Protein AF-A0A9E0KED0-F1 (afdb_monomer_lite)

Secondary structure (DSSP, 8-state):
-PPPPHHHHHHHHHHHHHHIIIIITT---SSHHHHHHHHHHHHHHHHHT--BGGGTSB-HHHHHHHHHHHT-

Sequence (72 aa):
SRAGN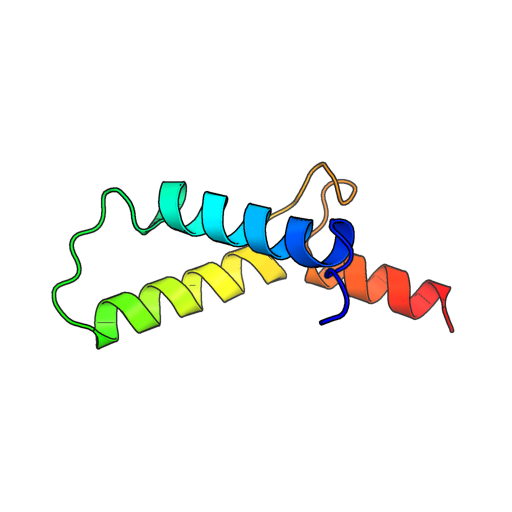CWDNAAMESFFRSLKSERVYLTHYRSYEEARTDVFDYTRFYNHQRRHSTLGYVTPVEYERRRLVLSA

Radius of gyration: 14.89 Å; chains: 1; bounding box: 33×31×34 Å

Foldseek 3Di:
DPDPDPVVCPVVVVLVVCCCVPPNVPDDDPDPVRVVVSSVVVVCCQQQPAFDVVLVRDHVVVSVVVVVVVVD

pLDDT: mean 88.66, std 13.36, range [48.03, 98.19]

Structure (mmCIF, N/CA/C/O backbone):
data_AF-A0A9E0KED0-F1
#
_entry.id   AF-A0A9E0KED0-F1
#
loop_
_atom_site.group_PDB
_atom_site.id
_atom_site.type_symbol
_atom_site.label_atom_id
_atom_site.label_alt_id
_atom_site.label_comp_id
_atom_site.label_asym_id
_atom_site.label_entity_id
_atom_site.label_seq_id
_atom_site.pdbx_PDB_ins_code
_atom_site.Cartn_x
_atom_site.Cartn_y
_atom_site.Cartn_z
_atom_site.occupancy
_atom_site.B_iso_or_equiv
_atom_site.auth_seq_id
_atom_site.auth_comp_id
_atom_site.auth_asym_id
_atom_site.auth_atom_id
_atom_site.pdbx_PDB_model_num
ATOM 1 N N . SER A 1 1 ? 16.569 -23.431 12.029 1.00 54.72 1 SER A N 1
ATOM 2 C CA . SER A 1 1 ? 15.798 -22.302 11.473 1.00 54.72 1 SER A CA 1
ATOM 3 C C . SER A 1 1 ? 16.674 -21.590 10.464 1.00 54.72 1 SER A C 1
ATOM 5 O O . SER A 1 1 ? 17.709 -21.075 10.864 1.00 54.72 1 SER A O 1
ATOM 7 N N . ARG A 1 2 ? 16.384 -21.670 9.157 1.00 48.03 2 ARG A N 1
ATOM 8 C CA . ARG A 1 2 ? 17.210 -20.968 8.160 1.00 48.03 2 ARG A CA 1
ATOM 9 C C . ARG A 1 2 ? 16.988 -19.472 8.362 1.00 48.03 2 ARG A C 1
ATOM 11 O O . ARG A 1 2 ? 15.843 -19.037 8.316 1.00 48.03 2 ARG A O 1
ATOM 18 N N . ALA A 1 3 ? 18.050 -18.725 8.654 1.00 54.88 3 ALA A N 1
ATOM 19 C CA . ALA A 1 3 ? 17.994 -17.270 8.656 1.00 54.88 3 ALA A CA 1
ATOM 20 C C . ALA A 1 3 ? 17.440 -16.836 7.292 1.00 54.88 3 ALA A C 1
ATOM 22 O O . ALA A 1 3 ? 18.015 -17.187 6.259 1.00 54.88 3 ALA A O 1
ATOM 23 N N . GLY A 1 4 ? 16.271 -16.192 7.288 1.00 57.25 4 GLY A N 1
ATOM 24 C CA . GLY A 1 4 ? 15.669 -15.670 6.067 1.00 57.25 4 GLY A CA 1
ATOM 25 C C . GLY A 1 4 ? 16.661 -14.735 5.390 1.00 57.25 4 GLY A C 1
ATOM 26 O O . GLY A 1 4 ? 17.331 -13.947 6.058 1.00 57.25 4 GLY A O 1
ATOM 27 N N . ASN A 1 5 ? 16.805 -14.867 4.075 1.00 60.84 5 ASN A N 1
ATOM 28 C CA . ASN A 1 5 ? 17.668 -13.992 3.298 1.00 60.84 5 ASN A CA 1
ATOM 29 C C . ASN A 1 5 ? 17.170 -12.548 3.496 1.00 60.84 5 ASN A C 1
ATOM 31 O O . ASN A 1 5 ? 15.997 -12.280 3.255 1.00 60.84 5 ASN A O 1
ATOM 35 N N . CYS A 1 6 ? 18.009 -11.627 3.976 1.00 56.12 6 CYS A N 1
ATOM 36 C CA . CYS A 1 6 ? 17.593 -10.253 4.305 1.00 56.12 6 CYS A CA 1
ATOM 37 C C . CYS A 1 6 ? 16.972 -9.515 3.104 1.00 56.12 6 CYS A C 1
ATOM 39 O O . CYS A 1 6 ? 16.115 -8.650 3.270 1.00 56.12 6 CYS A O 1
ATOM 41 N N . TRP A 1 7 ? 17.346 -9.919 1.890 1.00 55.81 7 TRP A N 1
ATOM 42 C CA . TRP A 1 7 ? 16.772 -9.433 0.638 1.00 55.81 7 TRP A CA 1
ATOM 43 C C . TRP A 1 7 ? 15.320 -9.872 0.409 1.00 55.81 7 TRP A C 1
ATOM 45 O O . TRP A 1 7 ? 14.572 -9.146 -0.240 1.00 55.81 7 TRP A O 1
ATOM 55 N N . ASP A 1 8 ? 14.912 -11.018 0.959 1.00 63.41 8 ASP A N 1
ATOM 56 C CA . ASP A 1 8 ? 13.545 -11.547 0.848 1.00 63.41 8 ASP A CA 1
ATOM 57 C C . ASP A 1 8 ? 12.559 -10.696 1.665 1.00 63.41 8 ASP A C 1
ATOM 59 O O . ASP A 1 8 ? 11.453 -10.390 1.224 1.00 63.41 8 ASP A O 1
ATOM 63 N N . ASN A 1 9 ? 13.004 -10.205 2.826 1.00 75.38 9 ASN A N 1
ATOM 64 C CA . ASN A 1 9 ? 12.176 -9.384 3.705 1.00 75.38 9 ASN A CA 1
ATOM 65 C C . ASN A 1 9 ? 12.168 -7.891 3.325 1.00 75.38 9 ASN A C 1
ATOM 67 O O . ASN A 1 9 ? 11.203 -7.193 3.625 1.00 75.38 9 ASN A O 1
ATOM 71 N N . ALA A 1 10 ? 13.191 -7.390 2.624 1.00 82.69 10 ALA A N 1
ATOM 72 C CA . ALA A 1 10 ? 13.346 -5.959 2.339 1.00 82.69 10 ALA A CA 1
ATOM 73 C C . ALA A 1 10 ? 12.161 -5.341 1.563 1.00 82.69 10 ALA A C 1
ATOM 75 O O . ALA A 1 10 ? 11.765 -4.197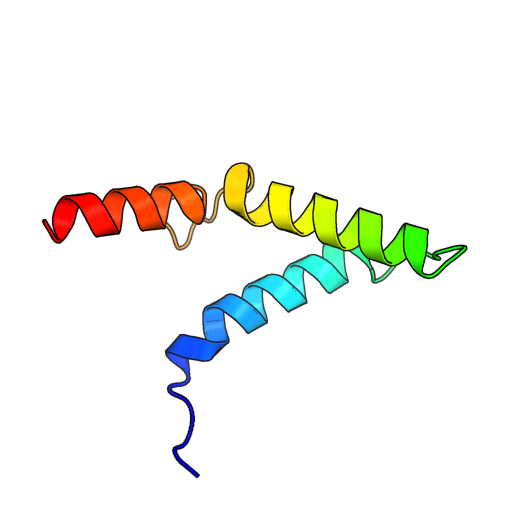 1.819 1.00 82.69 10 ALA A O 1
ATOM 76 N N . ALA A 1 11 ? 11.568 -6.093 0.628 1.00 83.38 11 ALA A N 1
ATOM 77 C CA . ALA A 1 11 ? 10.382 -5.654 -0.110 1.00 83.38 11 ALA A CA 1
ATOM 78 C C . ALA A 1 11 ? 9.156 -5.542 0.812 1.00 83.38 11 ALA A C 1
ATOM 80 O O . ALA A 1 11 ? 8.444 -4.535 0.784 1.00 83.38 11 ALA A O 1
ATOM 81 N N . MET A 1 12 ? 8.959 -6.538 1.680 1.00 89.06 12 MET A N 1
ATOM 82 C CA . MET A 1 12 ? 7.873 -6.555 2.661 1.00 89.06 12 MET A CA 1
ATOM 83 C C . MET A 1 12 ? 8.036 -5.453 3.710 1.00 89.06 12 MET A C 1
ATOM 85 O O . MET A 1 12 ? 7.074 -4.752 4.022 1.00 89.06 12 MET A O 1
ATOM 89 N N . GLU A 1 13 ? 9.251 -5.226 4.208 1.00 91.94 13 GLU A N 1
ATOM 90 C CA . GLU A 1 13 ? 9.551 -4.135 5.141 1.00 91.94 13 GLU A CA 1
ATOM 91 C C . GLU A 1 13 ? 9.253 -2.767 4.523 1.00 91.94 13 GLU A C 1
ATOM 93 O O . GLU A 1 13 ? 8.616 -1.921 5.156 1.00 91.94 13 GLU A O 1
ATOM 98 N N . SER A 1 14 ? 9.646 -2.563 3.263 1.00 92.00 14 SER A N 1
ATOM 99 C CA . SER A 1 14 ? 9.362 -1.328 2.527 1.00 92.00 14 SER A CA 1
ATO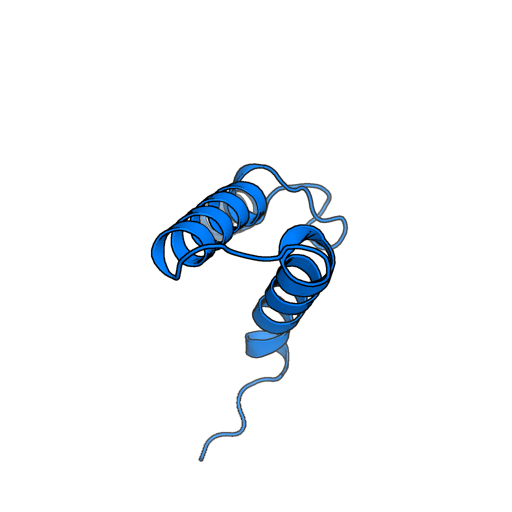M 100 C C . SER A 1 14 ? 7.859 -1.113 2.333 1.00 92.00 14 SER A C 1
ATOM 102 O O . SER A 1 14 ? 7.363 -0.004 2.549 1.00 92.00 14 SER A O 1
ATOM 104 N N . PHE A 1 15 ? 7.119 -2.167 1.977 1.00 93.69 15 PHE A N 1
ATOM 105 C CA . PHE A 1 15 ? 5.664 -2.122 1.849 1.00 93.69 15 PHE A CA 1
ATOM 106 C C . PHE A 1 15 ? 4.989 -1.747 3.174 1.00 93.69 15 PHE A C 1
ATOM 108 O O . PHE A 1 15 ? 4.237 -0.773 3.228 1.00 93.69 15 PHE A O 1
ATOM 115 N N . PHE A 1 16 ? 5.287 -2.468 4.261 1.00 94.50 16 PHE A N 1
ATOM 116 C CA . PHE A 1 16 ? 4.648 -2.226 5.555 1.00 94.50 16 PHE A CA 1
ATOM 117 C C . PHE A 1 16 ? 5.016 -0.875 6.155 1.00 94.50 16 PHE A C 1
ATOM 119 O O . PHE A 1 16 ? 4.179 -0.265 6.823 1.00 94.50 16 PHE A O 1
ATOM 126 N N . ARG A 1 17 ? 6.237 -0.386 5.914 1.00 95.31 17 ARG A N 1
ATOM 127 C CA . ARG A 1 17 ? 6.627 0.970 6.301 1.00 95.31 17 ARG A CA 1
ATOM 128 C C . ARG A 1 17 ? 5.732 2.002 5.616 1.00 95.31 17 ARG A C 1
ATOM 130 O O . ARG A 1 17 ? 5.136 2.815 6.316 1.00 95.31 17 ARG A O 1
ATOM 137 N N . SER A 1 18 ? 5.599 1.925 4.290 1.00 95.31 18 SER A N 1
ATOM 138 C CA . SER A 1 18 ? 4.754 2.830 3.499 1.00 95.31 18 SER A CA 1
ATOM 139 C C . SER A 1 18 ? 3.276 2.748 3.879 1.00 95.31 18 SER A C 1
ATOM 141 O O . SER A 1 18 ? 2.661 3.779 4.142 1.00 95.31 18 SER A O 1
ATOM 143 N N . LEU A 1 19 ? 2.717 1.537 3.988 1.00 96.44 19 LEU A N 1
ATOM 144 C CA . LEU A 1 19 ? 1.325 1.326 4.400 1.00 96.44 19 LEU A CA 1
ATOM 145 C C . LEU A 1 19 ? 1.044 1.993 5.750 1.00 96.44 19 LEU A C 1
ATOM 147 O O . LEU A 1 19 ? 0.071 2.734 5.897 1.00 96.44 19 LEU A O 1
ATOM 151 N N . LYS A 1 20 ? 1.918 1.763 6.737 1.00 95.06 20 LYS A N 1
ATOM 152 C CA . LYS A 1 20 ? 1.742 2.343 8.067 1.00 95.06 20 LYS A CA 1
ATOM 153 C C . LYS A 1 20 ? 1.823 3.863 8.031 1.00 95.06 20 LYS A C 1
ATOM 155 O O . LYS A 1 20 ? 0.937 4.505 8.579 1.00 95.06 20 LYS A O 1
ATOM 160 N N . SER A 1 21 ? 2.837 4.436 7.382 1.00 96.19 21 SER A N 1
ATOM 161 C CA . SER A 1 21 ? 3.028 5.891 7.374 1.00 96.19 21 SER A CA 1
ATOM 162 C C . SER A 1 21 ? 1.971 6.644 6.570 1.00 96.19 21 SER A C 1
ATOM 164 O O . SER A 1 21 ? 1.605 7.751 6.943 1.00 96.19 21 SER A O 1
ATOM 166 N N . GLU A 1 22 ? 1.502 6.073 5.461 1.00 94.31 22 GLU A N 1
ATOM 167 C CA . GLU A 1 22 ? 0.665 6.795 4.497 1.00 94.31 22 GLU A CA 1
ATOM 168 C C . GLU A 1 22 ? -0.831 6.540 4.676 1.00 94.31 22 GLU A C 1
ATOM 170 O O . GLU A 1 22 ? -1.632 7.372 4.257 1.00 94.31 22 GLU A O 1
ATOM 175 N N . ARG A 1 23 ? -1.219 5.401 5.267 1.00 92.88 23 ARG A N 1
ATOM 176 C CA . ARG A 1 23 ? -2.633 5.040 5.456 1.00 92.88 23 ARG A CA 1
ATOM 177 C C . ARG A 1 23 ? -3.028 4.817 6.899 1.00 92.88 23 ARG A C 1
ATOM 179 O O . ARG A 1 23 ? -4.073 5.304 7.294 1.00 92.88 23 ARG A O 1
ATOM 186 N N . VAL A 1 24 ? -2.220 4.125 7.698 1.00 93.44 24 VAL A N 1
ATOM 187 C CA . VAL A 1 24 ? -2.676 3.656 9.021 1.00 93.44 24 VAL A CA 1
ATOM 188 C C . VAL A 1 24 ? -2.402 4.666 10.140 1.00 93.44 24 VAL A C 1
ATOM 190 O O . VAL A 1 24 ? -3.233 4.827 11.023 1.00 93.44 24 VAL A O 1
ATOM 193 N N . TYR A 1 25 ? -1.260 5.362 10.126 1.00 92.94 25 TYR A N 1
ATOM 194 C CA . TYR A 1 25 ? -0.766 6.118 11.289 1.00 92.94 25 TYR A CA 1
ATOM 195 C C . TYR A 1 25 ? -1.706 7.236 11.772 1.00 92.94 25 TYR A C 1
ATOM 197 O O . TYR A 1 25 ? -1.758 7.508 12.967 1.00 92.94 25 TYR A O 1
ATOM 205 N N . LEU A 1 26 ? -2.458 7.866 10.866 1.00 92.50 26 LEU A N 1
ATOM 206 C CA . LEU A 1 26 ? -3.392 8.957 11.183 1.00 92.50 26 LEU A CA 1
ATOM 207 C C . LEU A 1 26 ? -4.858 8.601 10.896 1.00 92.50 26 LEU A C 1
ATOM 209 O O . LEU A 1 26 ? -5.715 9.483 10.909 1.00 92.50 26 LEU A O 1
ATOM 213 N N . THR A 1 27 ? -5.156 7.326 10.642 1.00 94.25 27 THR A N 1
ATOM 214 C CA . THR A 1 27 ? -6.514 6.875 10.328 1.00 94.25 27 THR A CA 1
ATOM 215 C C . THR A 1 27 ? -7.113 6.145 11.515 1.00 94.25 27 THR A C 1
ATOM 217 O O . THR A 1 27 ? -6.564 5.159 12.002 1.00 94.25 27 THR A O 1
ATOM 220 N N . HIS A 1 28 ? -8.276 6.612 11.965 1.00 96.00 28 HIS A N 1
ATOM 221 C CA . HIS A 1 28 ? -9.062 5.913 12.971 1.00 96.00 28 HIS A CA 1
ATOM 222 C C . HIS A 1 28 ? -10.172 5.112 12.294 1.00 96.00 28 HIS A C 1
ATOM 224 O O . HIS A 1 28 ? -11.173 5.682 11.856 1.00 96.00 28 HIS A O 1
ATOM 230 N N . TYR A 1 29 ? -10.013 3.792 12.243 1.00 96.62 29 TYR A N 1
ATOM 231 C CA . TYR A 1 29 ? -11.021 2.921 11.651 1.00 96.62 29 TYR A CA 1
ATOM 232 C C . TYR A 1 29 ? -12.206 2.709 12.593 1.00 96.62 29 TYR A C 1
ATOM 234 O O . TYR A 1 29 ? -12.039 2.512 13.798 1.00 96.62 29 TYR A O 1
ATOM 242 N N . ARG A 1 30 ? -13.419 2.734 12.044 1.00 96.62 30 ARG A N 1
ATOM 243 C CA . ARG A 1 30 ? -14.666 2.509 12.796 1.00 96.62 30 ARG A CA 1
ATOM 244 C C . ARG A 1 30 ? -14.967 1.030 13.002 1.00 96.62 30 ARG A C 1
ATOM 246 O O . ARG A 1 30 ? -15.657 0.667 13.950 1.00 96.62 30 ARG A O 1
ATOM 253 N N . SER A 1 31 ? -14.464 0.182 12.110 1.00 97.94 31 SER A N 1
ATOM 254 C CA . SER A 1 31 ? -14.634 -1.265 12.164 1.00 97.94 31 SER A CA 1
ATOM 255 C C . SER A 1 31 ? -13.432 -1.984 11.559 1.00 97.94 31 SER A C 1
ATOM 257 O O . SER A 1 31 ? -12.651 -1.420 10.789 1.00 97.94 31 SER A O 1
ATOM 259 N N . TYR A 1 32 ? -13.305 -3.270 11.884 1.00 97.12 32 TYR A N 1
ATOM 260 C CA . TYR A 1 32 ? -12.309 -4.137 11.260 1.00 97.12 32 TYR A CA 1
ATOM 261 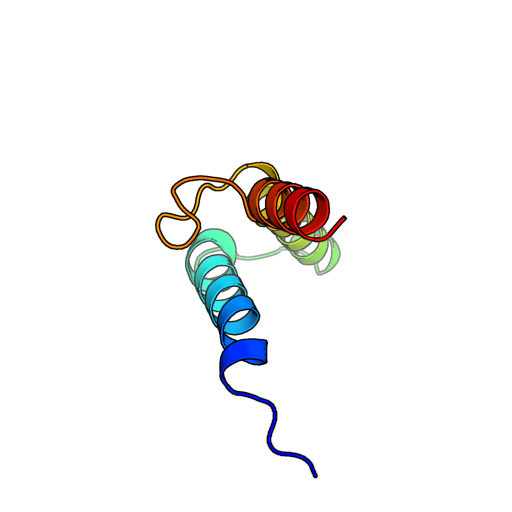C C . TYR A 1 32 ? -12.500 -4.236 9.737 1.00 97.12 32 TYR A C 1
ATOM 263 O O . TYR A 1 32 ? -11.525 -4.280 8.991 1.00 97.12 32 TYR A O 1
ATOM 271 N N . GLU A 1 33 ? -13.748 -4.251 9.265 1.00 98.19 33 GLU A N 1
ATOM 272 C CA . GLU A 1 33 ? -14.067 -4.346 7.836 1.00 98.19 33 GLU A CA 1
ATOM 273 C C . GLU A 1 33 ? -13.608 -3.108 7.058 1.00 98.19 33 GLU A C 1
ATOM 275 O O . GLU A 1 33 ? -13.091 -3.238 5.946 1.00 98.19 33 GLU A O 1
ATOM 280 N N . GLU A 1 34 ? -13.729 -1.922 7.660 1.00 97.62 34 GLU A N 1
ATOM 281 C CA . GLU A 1 34 ? -13.221 -0.672 7.090 1.00 97.62 34 GLU A CA 1
ATOM 282 C C . GLU A 1 34 ? -11.691 -0.714 6.972 1.00 97.62 34 GLU A C 1
ATOM 284 O O . GLU A 1 34 ? -11.151 -0.494 5.887 1.00 97.62 34 GLU A O 1
ATOM 289 N N . ALA A 1 35 ? -10.997 -1.110 8.046 1.00 96.56 35 ALA A N 1
ATOM 290 C CA . ALA A 1 35 ? -9.542 -1.264 8.043 1.00 96.56 35 ALA A CA 1
ATOM 291 C C . ALA A 1 35 ? -9.068 -2.282 6.996 1.00 96.56 35 ALA A C 1
ATOM 293 O O . ALA A 1 35 ? -8.135 -2.027 6.235 1.00 96.56 35 ALA A O 1
ATOM 294 N N . ARG A 1 36 ? -9.733 -3.439 6.919 1.00 97.19 36 ARG A N 1
ATOM 295 C CA . ARG A 1 36 ? -9.422 -4.486 5.940 1.00 97.19 36 ARG A CA 1
ATOM 296 C C . ARG A 1 36 ? -9.597 -3.983 4.507 1.00 97.19 36 ARG A C 1
ATOM 298 O O . ARG A 1 36 ? -8.764 -4.292 3.656 1.00 97.19 36 ARG A O 1
ATOM 305 N N . THR A 1 37 ? -10.665 -3.235 4.242 1.00 97.50 37 THR A N 1
ATOM 306 C CA . THR A 1 37 ? -10.947 -2.688 2.909 1.00 97.50 37 THR A CA 1
ATOM 307 C C . THR A 1 37 ? -9.902 -1.651 2.508 1.00 97.50 37 THR A C 1
ATOM 309 O O . THR A 1 37 ? -9.369 -1.738 1.404 1.00 97.50 37 THR A O 1
ATOM 312 N N . ASP A 1 38 ? -9.544 -0.730 3.407 1.00 96.69 38 ASP A N 1
ATOM 313 C CA . ASP A 1 38 ? -8.512 0.282 3.144 1.00 96.69 38 ASP A CA 1
ATOM 314 C C . ASP A 1 38 ? -7.132 -0.351 2.900 1.00 96.69 38 ASP A C 1
ATOM 316 O O . ASP A 1 38 ? -6.454 -0.011 1.930 1.00 96.69 38 ASP A O 1
ATOM 320 N N . VAL A 1 39 ? -6.739 -1.351 3.698 1.00 96.38 39 VAL A N 1
ATOM 321 C CA . VAL A 1 39 ? -5.479 -2.083 3.482 1.00 96.38 39 VAL A CA 1
ATOM 322 C C . VAL A 1 39 ? -5.483 -2.818 2.138 1.00 96.38 39 VAL A C 1
ATOM 324 O O . VAL A 1 39 ? -4.464 -2.833 1.439 1.00 96.38 39 VAL A O 1
ATOM 327 N N . PHE A 1 40 ? -6.610 -3.421 1.746 1.00 97.00 40 PHE A N 1
ATOM 328 C CA . PHE A 1 40 ? -6.729 -4.100 0.456 1.00 97.00 40 PHE A CA 1
ATOM 329 C C . PHE A 1 40 ? -6.621 -3.116 -0.716 1.00 97.00 40 PHE A C 1
ATOM 331 O O . PHE A 1 40 ? -5.859 -3.358 -1.657 1.00 97.00 40 PHE A O 1
ATOM 338 N N . ASP A 1 41 ? -7.323 -1.983 -0.638 1.00 97.62 41 ASP A N 1
ATOM 339 C CA . ASP A 1 41 ? -7.241 -0.917 -1.638 1.00 97.62 41 ASP A CA 1
ATOM 340 C C . ASP A 1 41 ? -5.810 -0.381 -1.760 1.00 97.62 41 ASP A C 1
ATOM 342 O O . ASP A 1 41 ? -5.250 -0.326 -2.860 1.00 97.62 41 ASP A O 1
ATOM 346 N N . TYR A 1 42 ? -5.160 -0.107 -0.626 1.00 97.19 42 TYR A N 1
ATOM 347 C CA . TYR A 1 42 ? -3.776 0.347 -0.616 1.00 97.19 42 TYR A CA 1
ATOM 348 C C . TYR A 1 42 ? -2.822 -0.681 -1.222 1.00 97.19 42 TYR A C 1
ATOM 350 O O . TYR A 1 42 ? -1.921 -0.315 -1.973 1.00 97.19 42 TYR A O 1
ATOM 358 N N . THR A 1 43 ? -3.026 -1.971 -0.951 1.00 96.62 43 THR A N 1
ATOM 359 C CA . THR A 1 43 ? -2.211 -3.047 -1.533 1.00 96.62 43 THR A CA 1
ATOM 360 C C . THR A 1 43 ? -2.336 -3.061 -3.056 1.00 96.62 43 THR A C 1
ATOM 362 O O . THR A 1 43 ? -1.332 -3.142 -3.769 1.00 96.62 43 THR A O 1
ATOM 365 N N . ARG A 1 44 ? -3.560 -2.911 -3.581 1.00 97.44 44 ARG A N 1
ATOM 366 C CA . ARG A 1 44 ? -3.803 -2.801 -5.025 1.00 97.44 44 ARG A CA 1
ATOM 367 C C . ARG A 1 44 ? -3.138 -1.554 -5.605 1.00 97.44 44 ARG A C 1
ATOM 369 O O . ARG A 1 44 ? -2.481 -1.644 -6.642 1.00 97.44 44 ARG A O 1
ATOM 376 N N . PHE A 1 45 ? -3.280 -0.405 -4.950 1.00 97.12 45 PHE A N 1
ATOM 377 C CA . PHE A 1 45 ? -2.621 0.839 -5.349 1.00 97.12 45 PHE A CA 1
ATOM 378 C C . PHE A 1 45 ? -1.093 0.687 -5.390 1.00 97.12 45 PHE A C 1
ATOM 380 O O . PHE A 1 45 ? -0.467 1.014 -6.399 1.00 97.12 45 PHE A O 1
ATOM 387 N N . TYR A 1 46 ? -0.496 0.141 -4.331 1.00 96.50 46 TYR A N 1
ATOM 388 C CA . TYR A 1 46 ? 0.947 -0.037 -4.210 1.00 96.50 46 TYR A CA 1
ATOM 389 C C . TYR A 1 46 ? 1.498 -0.915 -5.338 1.00 96.50 46 TYR A C 1
ATOM 391 O O . TYR A 1 46 ? 2.453 -0.538 -6.008 1.00 96.50 46 TYR A O 1
ATOM 399 N N . ASN A 1 47 ? 0.849 -2.048 -5.614 1.00 95.94 47 ASN A N 1
ATOM 400 C CA . ASN A 1 47 ? 1.338 -3.005 -6.605 1.00 95.94 47 ASN A CA 1
ATOM 401 C C . ASN A 1 47 ? 1.073 -2.589 -8.060 1.00 95.94 47 ASN A C 1
ATOM 403 O O . ASN A 1 47 ? 1.882 -2.897 -8.937 1.00 95.94 47 ASN A O 1
ATOM 407 N N . HIS A 1 48 ? -0.035 -1.894 -8.336 1.00 96.62 48 HIS A N 1
ATOM 408 C CA . HIS A 1 48 ? -0.469 -1.618 -9.712 1.00 96.62 48 HIS A CA 1
ATOM 409 C C . HIS A 1 48 ? -0.306 -0.169 -10.165 1.00 96.62 48 HIS A C 1
ATOM 411 O O . HIS A 1 48 ? -0.354 0.078 -11.367 1.00 96.62 48 HIS A O 1
ATOM 417 N N . GLN A 1 49 ? -0.151 0.787 -9.249 1.00 96.50 49 GLN A N 1
ATOM 418 C CA . GLN A 1 49 ? -0.171 2.215 -9.587 1.00 96.50 49 GLN A CA 1
ATOM 419 C C . GLN A 1 49 ? 1.049 2.970 -9.057 1.00 96.50 49 GLN A C 1
ATOM 421 O O . GLN A 1 49 ? 1.570 3.851 -9.744 1.00 96.50 49 GLN A O 1
ATOM 426 N N . ARG A 1 50 ? 1.545 2.625 -7.864 1.00 95.31 50 ARG A N 1
ATOM 427 C CA . ARG A 1 50 ? 2.711 3.291 -7.280 1.00 95.31 50 ARG A CA 1
ATOM 428 C C . ARG A 1 50 ? 3.983 2.954 -8.052 1.00 95.31 50 ARG A C 1
ATOM 430 O O . ARG A 1 50 ? 4.338 1.793 -8.221 1.00 95.31 50 ARG A O 1
ATOM 437 N N . ARG A 1 51 ? 4.707 3.988 -8.479 1.00 95.12 51 ARG A N 1
ATOM 438 C CA . ARG A 1 51 ? 6.030 3.854 -9.100 1.00 95.12 51 ARG A CA 1
ATOM 439 C C . ARG A 1 51 ? 7.119 3.907 -8.036 1.00 95.12 51 ARG A C 1
ATOM 441 O O . ARG A 1 51 ? 7.076 4.759 -7.151 1.00 95.12 51 ARG A O 1
ATOM 448 N N . HIS A 1 52 ? 8.111 3.033 -8.158 1.00 92.56 52 HIS A N 1
ATOM 449 C CA . HIS A 1 52 ? 9.246 2.966 -7.239 1.00 92.56 52 HIS A CA 1
ATOM 450 C C . HIS A 1 52 ? 10.537 3.336 -7.962 1.00 92.56 52 HIS A C 1
ATOM 452 O O . HIS A 1 52 ? 10.880 2.730 -8.976 1.00 92.56 52 HIS A O 1
ATOM 458 N N . SER A 1 53 ? 11.280 4.311 -7.435 1.00 92.00 53 SER A N 1
ATOM 459 C CA . SER A 1 53 ? 12.574 4.725 -7.997 1.00 92.00 53 SER A CA 1
ATOM 460 C C . SER A 1 53 ? 13.582 3.573 -8.019 1.00 92.00 53 SER A C 1
ATOM 462 O O . SER A 1 53 ? 14.287 3.395 -9.008 1.00 92.00 53 SER A O 1
ATOM 464 N N . THR A 1 54 ? 13.573 2.727 -6.986 1.00 89.38 54 THR A N 1
ATOM 465 C CA . THR A 1 54 ? 14.398 1.511 -6.888 1.00 89.38 54 THR A CA 1
ATOM 466 C C . THR A 1 54 ? 14.066 0.452 -7.938 1.00 89.38 54 THR A C 1
ATOM 468 O O . THR A 1 54 ? 14.908 -0.390 -8.224 1.00 89.38 54 THR A O 1
ATOM 471 N N . LEU A 1 55 ? 12.872 0.502 -8.538 1.00 91.44 55 LEU A N 1
ATOM 472 C CA . LEU A 1 55 ? 12.453 -0.395 -9.618 1.00 91.44 55 LEU A CA 1
ATOM 473 C C . LEU A 1 55 ? 12.615 0.243 -11.008 1.00 91.44 55 LEU A C 1
ATOM 475 O O . LEU A 1 55 ? 12.120 -0.301 -11.987 1.00 91.44 55 LEU A O 1
ATOM 479 N N . GLY A 1 56 ? 13.269 1.405 -11.125 1.00 93.69 56 GLY A N 1
ATOM 480 C CA . GLY A 1 56 ? 13.372 2.129 -12.397 1.00 93.69 56 GLY A CA 1
ATOM 481 C C . GLY A 1 56 ? 12.099 2.899 -12.756 1.00 93.69 56 GLY A C 1
ATOM 482 O O . GLY A 1 56 ? 11.734 2.991 -13.924 1.00 93.69 56 GLY A O 1
ATOM 483 N N . TYR A 1 57 ? 11.411 3.442 -11.746 1.00 94.38 57 TYR A N 1
ATOM 484 C CA . TYR A 1 57 ? 10.182 4.233 -11.885 1.00 94.38 57 TYR A CA 1
ATOM 485 C C . TYR A 1 57 ? 9.004 3.481 -12.517 1.00 94.38 57 TYR A C 1
ATOM 487 O O . TYR A 1 57 ? 8.135 4.081 -13.152 1.00 94.38 57 TYR A O 1
ATOM 495 N N . VAL A 1 58 ? 8.923 2.173 -12.277 1.00 95.81 58 VAL A N 1
ATOM 496 C CA . VAL A 1 58 ? 7.755 1.356 -12.628 1.00 95.81 58 VAL A CA 1
ATOM 497 C C . VAL A 1 58 ? 7.086 0.779 -11.391 1.00 95.81 58 VAL A C 1
ATOM 499 O O . VAL A 1 58 ? 7.579 0.929 -10.270 1.00 95.81 58 VAL A O 1
ATOM 502 N N . THR A 1 59 ? 5.918 0.179 -11.595 1.00 96.44 59 THR A N 1
ATOM 503 C CA . THR A 1 59 ? 5.159 -0.467 -10.525 1.00 96.44 59 THR A CA 1
ATOM 504 C C . THR A 1 59 ? 5.743 -1.845 -10.209 1.00 96.44 59 THR A C 1
ATOM 506 O O . THR A 1 59 ? 6.401 -2.434 -11.073 1.00 96.44 59 THR A O 1
ATOM 509 N N . PRO A 1 60 ? 5.507 -2.391 -9.003 1.00 95.06 60 PRO A N 1
ATOM 510 C CA . PRO A 1 60 ? 5.951 -3.737 -8.647 1.00 95.06 60 PRO A CA 1
ATOM 511 C C . PRO A 1 60 ? 5.488 -4.802 -9.650 1.00 95.06 60 PRO A C 1
ATOM 513 O O . PRO A 1 60 ? 6.283 -5.637 -10.076 1.00 95.06 60 PRO A O 1
ATOM 516 N N . VAL A 1 61 ? 4.233 -4.721 -10.104 1.00 95.62 61 VAL A N 1
ATOM 517 C CA . VAL A 1 61 ? 3.682 -5.655 -11.099 1.00 95.62 61 VAL A CA 1
ATOM 518 C C . VAL A 1 61 ? 4.374 -5.517 -12.454 1.00 95.62 61 VAL A C 1
ATOM 520 O O . VAL A 1 61 ? 4.694 -6.522 -13.083 1.00 95.62 61 VAL A O 1
ATOM 523 N N . GLU A 1 62 ? 4.631 -4.291 -12.912 1.00 95.62 62 GLU A N 1
ATOM 524 C CA . GLU A 1 62 ? 5.339 -4.061 -14.176 1.00 95.62 62 GLU A CA 1
ATOM 525 C C . GLU A 1 62 ? 6.787 -4.550 -14.109 1.00 95.62 62 GLU A C 1
ATOM 527 O O . GLU A 1 62 ? 7.289 -5.149 -15.060 1.00 95.62 62 GLU A O 1
ATOM 532 N N . TYR A 1 63 ? 7.454 -4.329 -12.976 1.00 94.38 63 TYR A N 1
ATOM 533 C CA . TYR A 1 63 ? 8.800 -4.830 -12.733 1.00 94.38 63 TYR A CA 1
ATOM 534 C C . TYR A 1 63 ? 8.847 -6.361 -12.813 1.00 94.38 63 TYR A C 1
ATOM 536 O O . TYR A 1 63 ? 9.680 -6.917 -13.531 1.00 94.38 63 TYR A O 1
ATOM 544 N N . GLU A 1 64 ? 7.918 -7.050 -12.145 1.00 92.38 64 GLU A N 1
ATOM 545 C CA . GLU A 1 64 ? 7.858 -8.511 -12.171 1.00 92.38 64 GLU A CA 1
ATOM 546 C C . GLU A 1 64 ? 7.516 -9.055 -13.564 1.00 92.38 64 GLU A C 1
ATOM 548 O O . GLU A 1 64 ? 8.172 -9.985 -14.032 1.00 92.38 64 GLU A O 1
ATOM 553 N N . ARG A 1 65 ? 6.578 -8.424 -14.286 1.00 94.06 65 ARG A N 1
ATOM 554 C CA . ARG A 1 65 ? 6.274 -8.773 -15.685 1.00 94.06 65 ARG A CA 1
ATOM 555 C C . ARG A 1 65 ? 7.505 -8.677 -16.583 1.00 94.06 65 ARG A C 1
ATOM 557 O O . ARG A 1 65 ? 7.777 -9.605 -17.339 1.00 94.06 65 ARG A O 1
ATOM 564 N N . ARG A 1 66 ? 8.272 -7.585 -16.486 1.00 93.88 66 ARG A N 1
ATOM 565 C CA . ARG A 1 66 ? 9.517 -7.410 -17.255 1.00 93.88 66 ARG A CA 1
ATOM 566 C C . ARG A 1 66 ? 10.558 -8.459 -16.884 1.00 93.88 66 ARG A C 1
ATOM 568 O O . ARG A 1 66 ? 11.217 -8.990 -17.772 1.00 93.88 66 ARG A O 1
ATOM 575 N N . ARG A 1 67 ? 10.682 -8.786 -15.593 1.00 89.75 67 ARG A N 1
ATOM 576 C CA . ARG A 1 67 ? 11.605 -9.825 -15.118 1.00 89.75 67 ARG A CA 1
ATOM 577 C C . ARG A 1 67 ? 11.253 -11.198 -15.689 1.00 89.75 67 ARG A C 1
ATOM 579 O O .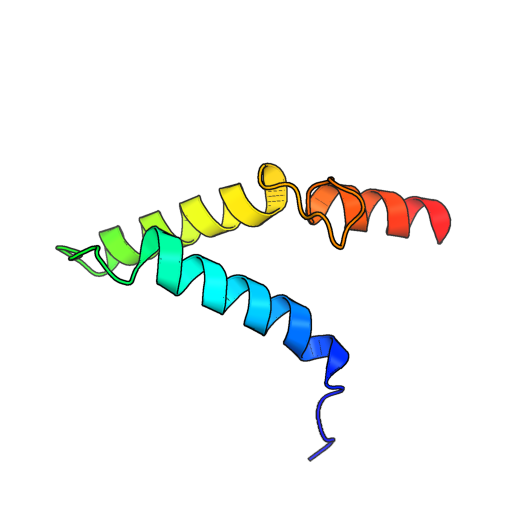 ARG A 1 67 ? 12.153 -11.898 -16.131 1.00 89.75 67 ARG A O 1
ATOM 586 N N . LEU A 1 68 ? 9.967 -11.554 -15.707 1.00 87.69 68 LEU A N 1
ATOM 587 C CA . LEU A 1 68 ? 9.491 -12.835 -16.236 1.00 87.69 68 LEU A CA 1
ATOM 588 C C . LEU A 1 68 ? 9.745 -12.971 -17.743 1.00 87.69 68 LEU A C 1
ATOM 590 O O . LEU A 1 68 ? 10.205 -14.021 -18.180 1.00 87.69 68 LEU A O 1
ATOM 594 N N . VAL A 1 69 ? 9.514 -11.905 -18.520 1.00 83.31 69 VAL A N 1
ATOM 595 C CA . VAL A 1 69 ? 9.793 -11.883 -19.970 1.00 83.31 69 VAL A CA 1
ATOM 596 C C . VAL A 1 69 ? 11.282 -12.063 -20.272 1.00 83.31 69 VAL A C 1
ATOM 598 O O . VAL A 1 69 ? 11.620 -12.710 -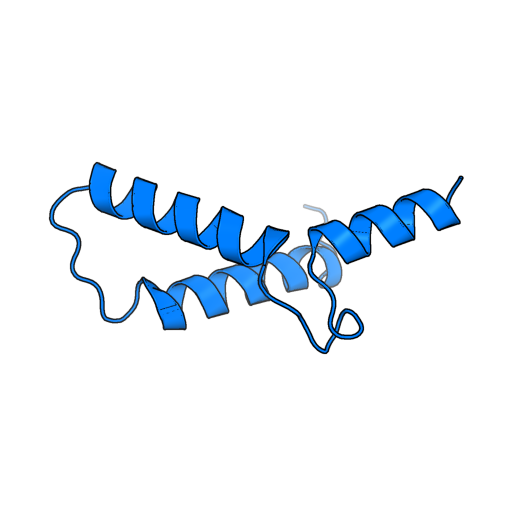21.250 1.00 83.31 69 VAL A O 1
ATOM 601 N N . LEU A 1 70 ? 12.173 -11.516 -19.442 1.00 74.38 70 LEU A N 1
ATOM 602 C CA . LEU A 1 70 ? 13.626 -11.652 -19.617 1.00 74.38 70 LEU A CA 1
ATOM 603 C C . LEU A 1 70 ? 14.177 -13.015 -19.167 1.00 74.38 70 LEU A C 1
ATOM 605 O O . LEU A 1 70 ? 15.325 -13.332 -19.464 1.00 74.38 70 LEU A O 1
ATOM 609 N N . SER A 1 71 ? 13.393 -13.787 -18.413 1.00 69.00 71 SER A N 1
ATOM 610 C CA . SER A 1 71 ? 13.760 -15.127 -17.937 1.00 69.00 71 SER A CA 1
ATOM 611 C C . SER A 1 71 ? 13.192 -16.271 -18.785 1.00 69.00 71 SER A C 1
ATOM 613 O O . SER A 1 71 ? 13.441 -17.430 -18.456 1.00 69.00 71 SER A O 1
ATOM 615 N N . ALA A 1 72 ? 12.410 -15.946 -19.818 1.00 57.28 72 ALA A N 1
ATOM 616 C CA . ALA A 1 72 ? 11.830 -16.876 -20.786 1.00 57.28 72 ALA A CA 1
ATOM 617 C C . ALA A 1 72 ? 12.640 -16.866 -22.088 1.00 57.28 72 ALA A C 1
ATOM 619 O O . ALA A 1 72 ? 12.763 -17.953 -22.694 1.00 57.28 72 ALA A O 1
#